Protein AF-A0A924YKH8-F1 (afdb_monomer_lite)

Secondary structure (DSSP, 8-state):
----S-HHHHHHHHHSGGGGS-------SSGGGGS--HHHHHHHHHHHHHHHHTTPPSEEETT-SSPEEE--S-PPTT-EEEEEEEEEEE--SSSEEEEEEEEEETTTEEEEEEEEEEESSSEEE-

Sequence (126 aa):
MTFRPWHHAVVLAWLLIGLCVGCEPRAGTGHERYVPVPEKARATITVALEMWQRGEPVGEVPGTKPLVVVVDSFRREGQTLEQFEVLGEVPGLTQRTYLVKLTFANPAAEEKVRFAVLGIDPLWVY

Radius of gyration: 23.73 Å; chains: 1; bounding box: 34×45×85 Å

Structure (mmCIF, N/CA/C/O backbone):
data_AF-A0A924YKH8-F1
#
_entry.id   AF-A0A924YKH8-F1
#
loop_
_atom_site.group_PDB
_atom_site.id
_atom_site.type_symbol
_atom_site.label_atom_id
_atom_site.label_alt_id
_atom_site.label_comp_id
_atom_site.label_asym_id
_atom_site.label_entity_id
_atom_site.label_seq_id
_atom_site.pdbx_PDB_ins_code
_atom_site.Cartn_x
_atom_site.Cartn_y
_atom_site.Cartn_z
_atom_site.occupancy
_atom_site.B_iso_or_equiv
_atom_site.auth_seq_id
_atom_site.auth_comp_id
_atom_site.auth_asym_id
_atom_site.auth_atom_id
_atom_site.pdbx_PDB_model_num
ATOM 1 N N . MET A 1 1 ? 14.510 32.249 -66.133 1.00 43.53 1 MET A N 1
ATOM 2 C CA . MET A 1 1 ? 15.303 31.235 -65.404 1.00 43.53 1 MET A CA 1
ATOM 3 C C . MET A 1 1 ? 14.598 30.956 -64.086 1.00 43.53 1 MET A C 1
ATOM 5 O O . MET A 1 1 ? 14.347 31.885 -63.335 1.00 43.53 1 MET A O 1
ATOM 9 N N . THR A 1 2 ? 14.146 29.718 -63.904 1.00 48.12 2 THR A N 1
ATOM 10 C CA . THR A 1 2 ? 13.223 29.233 -62.860 1.00 48.12 2 THR A CA 1
ATOM 11 C C . THR A 1 2 ? 13.946 28.429 -61.766 1.00 48.12 2 THR A C 1
ATOM 13 O O . THR A 1 2 ? 15.007 27.884 -62.040 1.00 48.12 2 THR A O 1
ATOM 16 N N . PHE A 1 3 ? 13.273 28.270 -60.609 1.00 46.88 3 PHE A N 1
ATOM 17 C CA . PHE A 1 3 ? 13.529 27.383 -59.442 1.00 46.88 3 PHE A CA 1
ATOM 18 C C . PHE A 1 3 ? 14.493 27.913 -58.355 1.00 46.88 3 PHE A C 1
ATOM 20 O O . PHE A 1 3 ? 15.687 28.002 -58.586 1.00 46.88 3 PHE A O 1
ATOM 27 N N . ARG A 1 4 ? 14.048 28.444 -57.196 1.00 52.28 4 ARG A N 1
ATOM 28 C CA . ARG A 1 4 ? 13.215 27.955 -56.052 1.00 52.28 4 ARG A CA 1
ATOM 29 C C . ARG A 1 4 ? 14.087 27.352 -54.917 1.00 52.28 4 ARG A C 1
ATOM 31 O O . ARG A 1 4 ? 14.336 26.150 -54.925 1.00 52.28 4 ARG A O 1
ATOM 38 N N . PRO A 1 5 ? 14.526 28.151 -53.916 1.00 48.81 5 PRO A N 1
ATOM 39 C CA . PRO A 1 5 ? 15.431 27.721 -52.839 1.00 48.81 5 PRO A CA 1
ATOM 40 C C . PRO A 1 5 ? 14.673 27.071 -51.660 1.00 48.81 5 PRO A C 1
ATOM 42 O O . PRO A 1 5 ? 14.837 27.462 -50.511 1.00 48.81 5 PRO A O 1
ATOM 45 N N . TRP A 1 6 ? 13.789 26.104 -51.932 1.00 53.41 6 TRP A N 1
ATOM 46 C CA . TRP A 1 6 ? 12.891 25.519 -50.912 1.00 53.41 6 TRP A CA 1
ATOM 47 C C . TRP A 1 6 ? 13.381 24.167 -50.357 1.00 53.41 6 TRP A C 1
ATOM 49 O O . TRP A 1 6 ? 12.854 23.652 -49.377 1.00 53.41 6 TRP A O 1
ATOM 59 N N . HIS A 1 7 ? 14.402 23.559 -50.960 1.00 45.69 7 HIS A N 1
ATOM 60 C CA . HIS A 1 7 ? 14.750 22.162 -50.673 1.00 45.69 7 HIS A CA 1
ATOM 61 C C . HIS A 1 7 ? 15.683 21.993 -49.463 1.00 45.69 7 HIS A C 1
ATOM 63 O O . HIS A 1 7 ? 15.611 20.982 -48.772 1.00 45.69 7 HIS A O 1
ATOM 69 N N . HIS A 1 8 ? 16.514 22.991 -49.148 1.00 45.69 8 HIS A N 1
ATOM 70 C CA . HIS A 1 8 ? 17.523 22.863 -48.088 1.00 45.69 8 HIS A CA 1
ATOM 71 C C . HIS A 1 8 ? 16.964 23.066 -46.672 1.00 45.69 8 HIS A C 1
ATOM 73 O O . HIS A 1 8 ? 17.472 22.469 -45.728 1.00 45.69 8 HIS A O 1
ATOM 79 N N . ALA A 1 9 ? 15.891 23.850 -46.520 1.00 47.66 9 ALA A N 1
ATOM 80 C CA . ALA A 1 9 ? 15.262 24.083 -45.218 1.00 47.66 9 ALA A CA 1
ATOM 81 C C . ALA A 1 9 ? 14.496 22.849 -44.702 1.00 47.66 9 ALA A C 1
ATOM 83 O O . ALA A 1 9 ? 14.432 22.613 -43.500 1.00 47.66 9 ALA A O 1
ATOM 84 N N . VAL A 1 10 ? 13.950 22.029 -45.608 1.00 51.25 10 VAL A N 1
ATOM 85 C CA . VAL A 1 10 ? 13.144 20.851 -45.243 1.00 51.25 10 VAL A CA 1
ATOM 86 C C . VAL A 1 10 ? 14.022 19.674 -44.802 1.00 51.25 10 VAL A C 1
ATOM 88 O O . VAL A 1 10 ? 13.648 18.942 -43.891 1.00 51.25 10 VAL A O 1
ATOM 91 N N . VAL A 1 11 ? 15.214 19.510 -45.388 1.00 51.62 11 VAL A N 1
ATOM 92 C CA . VAL A 1 11 ? 16.117 18.388 -45.065 1.00 51.62 11 VAL A CA 1
ATOM 93 C C . VAL A 1 11 ? 16.758 18.549 -43.680 1.00 51.62 11 VAL A C 1
ATOM 95 O O . VAL A 1 11 ? 16.902 17.571 -42.951 1.00 51.62 11 VAL A O 1
ATOM 98 N N . LEU A 1 12 ? 17.074 19.780 -43.269 1.00 47.19 12 LEU A N 1
ATOM 99 C CA . LEU A 1 12 ? 17.646 20.063 -41.945 1.00 47.19 12 LEU A CA 1
ATOM 100 C C . LEU A 1 12 ? 16.640 19.881 -40.797 1.00 47.19 12 LEU A C 1
ATOM 102 O O . LEU A 1 12 ? 17.034 19.492 -39.700 1.00 47.19 12 LEU A O 1
ATOM 106 N N . ALA A 1 13 ? 15.345 20.091 -41.049 1.00 49.06 13 ALA A N 1
ATOM 107 C CA . ALA A 1 13 ? 14.297 19.888 -40.049 1.00 49.06 13 ALA A CA 1
ATOM 108 C C . ALA A 1 13 ? 14.035 18.400 -39.739 1.00 49.06 13 ALA A C 1
ATOM 110 O O . ALA A 1 13 ? 13.642 18.064 -38.625 1.00 49.06 13 ALA A O 1
ATOM 111 N N . TRP A 1 14 ? 14.297 17.496 -40.689 1.00 49.94 14 TRP A N 1
ATOM 112 C CA . TRP A 1 14 ? 14.107 16.053 -40.495 1.00 49.94 14 TRP A CA 1
ATOM 113 C C . TRP A 1 14 ? 15.241 15.377 -39.713 1.00 49.94 14 TRP A C 1
ATOM 115 O O . TRP A 1 14 ? 15.009 14.342 -39.093 1.00 49.94 14 TRP A O 1
ATOM 125 N N . LEU A 1 15 ? 16.443 15.963 -39.672 1.00 50.09 15 LEU A N 1
ATOM 126 C CA . LEU A 1 15 ? 17.569 15.379 -38.930 1.00 50.09 15 LEU A CA 1
ATOM 127 C C . LEU A 1 15 ? 17.509 15.624 -37.410 1.00 50.09 15 LEU A C 1
ATOM 129 O O . LEU A 1 15 ? 18.164 14.915 -36.652 1.00 50.09 15 LEU A O 1
ATOM 133 N N . LEU A 1 16 ? 16.722 16.602 -36.951 1.00 51.12 16 LEU A N 1
ATOM 134 C CA . LEU A 1 16 ? 16.653 16.999 -35.536 1.00 51.12 16 LEU A CA 1
ATOM 135 C C . LEU A 1 16 ? 15.575 16.259 -34.723 1.00 51.12 16 LEU A C 1
ATOM 137 O O . LEU A 1 16 ? 15.576 16.343 -33.499 1.00 51.12 16 LEU A O 1
ATOM 141 N N . ILE A 1 17 ? 14.689 15.495 -35.369 1.00 55.66 17 ILE A N 1
ATOM 142 C CA . ILE A 1 17 ? 13.593 14.769 -34.694 1.00 55.66 17 ILE A CA 1
ATOM 143 C C . ILE A 1 17 ? 14.043 13.381 -34.179 1.00 55.66 17 ILE A C 1
ATOM 145 O O . ILE A 1 17 ? 13.355 12.759 -33.373 1.00 55.66 17 ILE A O 1
ATOM 149 N N . GLY A 1 18 ? 15.232 12.904 -34.564 1.00 53.62 18 GLY A N 1
ATOM 150 C CA . GLY A 1 18 ? 15.725 11.567 -34.205 1.00 53.62 18 GLY A CA 1
ATOM 151 C C . GLY A 1 18 ? 16.341 11.404 -32.808 1.00 53.62 18 GLY A C 1
ATOM 152 O O . GLY A 1 18 ? 16.615 10.274 -32.419 1.00 53.62 18 GLY A O 1
ATOM 153 N N . LEU A 1 19 ? 16.577 12.481 -32.043 1.00 55.44 19 LEU A N 1
ATOM 154 C CA . LEU A 1 19 ? 17.324 12.405 -30.771 1.00 55.44 19 LEU A CA 1
ATOM 155 C C . LEU A 1 19 ? 16.471 12.228 -29.501 1.00 55.44 19 LEU A C 1
ATOM 157 O O . LEU A 1 19 ? 17.032 12.122 -28.414 1.00 55.44 19 LEU A O 1
ATOM 161 N N . CYS A 1 20 ? 15.142 12.159 -29.605 1.00 55.84 20 CYS A N 1
ATOM 162 C CA . CYS A 1 20 ? 14.268 12.021 -28.429 1.00 55.84 20 CYS A CA 1
ATOM 163 C C . CYS A 1 20 ? 13.779 10.587 -28.165 1.00 55.84 20 CYS A C 1
ATOM 165 O O . CYS A 1 20 ? 12.987 10.375 -27.247 1.00 55.84 20 CYS A O 1
ATOM 167 N N . VAL A 1 21 ? 14.224 9.594 -28.940 1.00 59.88 21 VAL A N 1
ATOM 168 C CA . VAL A 1 21 ? 13.834 8.194 -28.730 1.00 59.88 21 VAL A CA 1
ATOM 169 C C . VAL A 1 21 ? 14.955 7.478 -27.989 1.00 59.88 21 VAL A C 1
ATOM 171 O O . VAL A 1 21 ? 15.980 7.155 -28.581 1.00 59.88 21 VAL A O 1
ATOM 174 N N . GLY A 1 22 ? 14.756 7.232 -26.694 1.00 51.03 22 GLY A N 1
ATOM 175 C CA . GLY A 1 22 ? 15.572 6.255 -25.972 1.00 51.03 22 GLY A CA 1
ATOM 176 C C . GLY A 1 22 ? 16.030 6.631 -24.567 1.00 51.03 22 GLY A C 1
ATOM 177 O O . GLY A 1 22 ? 17.121 6.233 -24.179 1.00 51.03 22 GLY A O 1
ATOM 178 N N . CYS A 1 23 ? 15.211 7.307 -23.755 1.00 56.59 23 CYS A N 1
ATOM 179 C CA . CYS A 1 23 ? 15.282 7.082 -22.304 1.00 56.59 23 CYS A CA 1
ATOM 180 C C . CYS A 1 23 ? 14.616 5.733 -21.988 1.00 56.59 23 CYS A C 1
ATOM 182 O O . CYS A 1 23 ? 13.591 5.682 -21.315 1.00 56.59 23 CYS A O 1
ATOM 184 N N . GLU A 1 24 ? 15.151 4.636 -22.527 1.00 58.97 24 GLU A N 1
ATOM 185 C CA . GLU A 1 24 ? 14.819 3.311 -22.014 1.00 58.97 24 GLU A CA 1
ATOM 186 C C . GLU A 1 24 ? 15.556 3.157 -20.679 1.00 58.97 24 GLU A C 1
ATOM 188 O O . GLU A 1 24 ? 16.787 3.277 -20.644 1.00 58.97 24 GLU A O 1
ATOM 193 N N . PRO A 1 25 ? 14.850 2.923 -19.558 1.00 58.66 25 PRO A N 1
ATOM 194 C CA . PRO A 1 25 ? 15.505 2.561 -18.317 1.00 58.66 25 PRO A CA 1
ATOM 195 C C . PRO A 1 25 ? 16.240 1.251 -18.579 1.00 58.66 25 PRO A C 1
ATOM 197 O O . PRO A 1 25 ? 15.622 0.213 -18.813 1.00 58.66 25 PRO A O 1
ATOM 200 N N . ARG A 1 26 ? 17.572 1.317 -18.602 1.00 58.06 26 ARG A N 1
ATOM 201 C CA . ARG A 1 26 ? 18.451 0.156 -18.723 1.00 58.06 26 ARG A CA 1
ATOM 202 C C . ARG A 1 26 ? 17.979 -0.875 -17.698 1.00 58.06 26 ARG A C 1
ATOM 204 O O . ARG A 1 26 ? 18.045 -0.602 -16.504 1.00 58.06 26 ARG A O 1
ATOM 211 N N . ALA A 1 27 ? 17.452 -2.012 -18.156 1.00 58.56 27 ALA A N 1
ATOM 212 C CA . ALA A 1 27 ? 17.006 -3.076 -17.265 1.00 58.56 27 ALA A CA 1
ATOM 213 C C . ALA A 1 27 ? 18.177 -3.443 -16.338 1.00 58.56 27 ALA A C 1
ATOM 215 O O . ALA A 1 27 ? 19.226 -3.891 -16.808 1.00 58.56 27 ALA A O 1
ATOM 216 N N . GLY A 1 28 ? 18.032 -3.153 -15.043 1.00 58.44 28 GLY A N 1
ATOM 217 C CA . GLY A 1 28 ? 19.111 -3.288 -14.071 1.00 58.44 28 GLY A CA 1
ATOM 218 C C . GLY A 1 28 ? 19.639 -4.721 -14.035 1.00 58.44 28 GLY A C 1
ATOM 219 O O . GLY A 1 28 ? 18.873 -5.681 -13.981 1.00 58.44 28 GLY A O 1
ATOM 220 N N . THR A 1 29 ? 20.960 -4.884 -14.049 1.00 64.38 29 THR A N 1
ATOM 221 C CA . THR A 1 29 ? 21.638 -6.194 -14.050 1.00 64.38 29 THR A CA 1
ATOM 222 C C . THR A 1 29 ? 21.694 -6.850 -12.661 1.00 64.38 29 THR A C 1
ATOM 224 O O . THR A 1 29 ? 22.375 -7.857 -12.477 1.00 64.38 29 THR A O 1
ATOM 227 N N . GLY A 1 30 ? 20.970 -6.302 -11.678 1.00 76.50 30 GLY A N 1
ATOM 228 C CA . GLY A 1 30 ? 20.963 -6.732 -10.278 1.00 76.50 30 GLY A CA 1
ATOM 229 C C . GLY A 1 30 ? 19.576 -6.642 -9.637 1.00 76.50 30 GLY A C 1
ATOM 230 O O . GLY A 1 30 ? 18.563 -6.772 -10.316 1.00 76.50 30 GLY A O 1
ATOM 231 N N . HIS A 1 31 ? 19.524 -6.413 -8.322 1.00 81.25 31 HIS A N 1
ATOM 232 C CA . HIS A 1 31 ? 18.289 -6.397 -7.520 1.00 81.25 31 HIS A CA 1
ATOM 233 C C . HIS A 1 31 ? 17.240 -5.381 -8.007 1.00 81.25 31 HIS A C 1
ATOM 235 O O . HIS A 1 31 ? 16.046 -5.594 -7.822 1.00 81.25 31 HIS A O 1
ATOM 241 N N . GLU A 1 32 ? 17.674 -4.326 -8.699 1.00 85.88 32 GLU A N 1
ATOM 242 C CA . GLU A 1 32 ? 16.820 -3.283 -9.280 1.00 85.88 32 GLU A CA 1
ATOM 243 C C . GLU A 1 32 ? 15.745 -3.825 -10.230 1.00 85.88 32 GLU A C 1
ATOM 245 O O . GLU A 1 32 ? 14.662 -3.253 -10.315 1.00 85.88 32 GLU A O 1
ATOM 250 N N . ARG A 1 33 ? 15.983 -4.969 -10.892 1.00 89.56 33 ARG A N 1
ATOM 251 C CA . ARG A 1 33 ? 14.977 -5.616 -11.756 1.00 89.56 33 ARG A CA 1
ATOM 252 C C . ARG A 1 33 ? 13.720 -6.059 -11.002 1.00 89.56 33 ARG A C 1
ATOM 254 O O . ARG A 1 33 ? 12.687 -6.280 -11.625 1.00 89.56 33 ARG A O 1
ATOM 261 N N . TYR A 1 34 ? 13.834 -6.256 -9.688 1.00 92.69 34 TYR A N 1
ATOM 262 C CA . TYR A 1 34 ? 12.728 -6.633 -8.812 1.00 92.69 34 TYR A CA 1
ATOM 263 C C . TYR A 1 34 ? 12.068 -5.411 -8.177 1.00 92.69 34 TYR A C 1
ATOM 265 O O . TYR A 1 34 ? 11.109 -5.567 -7.432 1.00 92.69 34 TYR A O 1
ATOM 273 N N . VAL A 1 35 ? 12.556 -4.197 -8.436 1.00 95.06 35 VAL A N 1
ATOM 274 C CA . VAL A 1 35 ? 11.894 -2.983 -7.970 1.00 95.06 35 VAL A CA 1
ATOM 275 C C . VAL A 1 35 ? 10.789 -2.646 -8.971 1.00 95.06 35 VAL A C 1
ATOM 277 O O . VAL A 1 35 ? 11.091 -2.317 -10.121 1.00 95.06 35 VAL A O 1
ATOM 280 N N . PRO A 1 36 ? 9.503 -2.720 -8.584 1.00 95.62 36 PRO A N 1
ATOM 281 C CA . PRO A 1 36 ? 8.416 -2.404 -9.501 1.00 95.62 36 PRO A CA 1
ATOM 282 C C . PRO A 1 36 ? 8.488 -0.943 -9.958 1.00 95.62 36 PRO A C 1
ATOM 284 O O . PRO A 1 36 ? 9.020 -0.075 -9.262 1.00 95.62 36 PRO A O 1
ATOM 287 N N . VAL A 1 37 ? 7.913 -0.652 -11.124 1.00 95.12 37 VAL A N 1
ATOM 288 C CA . VAL A 1 37 ? 7.683 0.729 -11.580 1.00 95.12 37 VAL A CA 1
ATOM 289 C C . VAL A 1 37 ? 6.702 1.454 -10.638 1.00 95.12 37 VAL A C 1
ATOM 291 O O . VAL A 1 37 ? 5.867 0.782 -10.021 1.00 95.12 37 VAL A O 1
ATOM 294 N N . PRO A 1 38 ? 6.766 2.797 -10.511 1.00 95.00 38 PRO A N 1
ATOM 295 C CA . PRO A 1 38 ? 6.012 3.530 -9.488 1.00 95.00 38 PRO A CA 1
ATOM 296 C C . PRO A 1 38 ? 4.503 3.268 -9.511 1.00 95.00 38 PRO A C 1
ATOM 298 O O . PRO A 1 38 ? 3.897 3.002 -8.477 1.00 95.00 38 PRO A O 1
ATOM 301 N N . GLU A 1 39 ? 3.897 3.259 -10.696 1.00 95.62 39 GLU A N 1
ATOM 302 C CA . GLU A 1 39 ? 2.458 3.023 -10.860 1.00 95.62 39 GLU A CA 1
ATOM 303 C C . GLU A 1 39 ? 2.037 1.649 -10.326 1.00 95.62 39 GLU A C 1
ATOM 305 O O . GLU A 1 39 ? 1.070 1.537 -9.571 1.00 95.62 39 GLU A O 1
ATOM 310 N N . LYS A 1 40 ? 2.814 0.607 -10.651 1.00 96.88 40 LYS A N 1
ATOM 311 C CA . LYS A 1 40 ? 2.576 -0.763 -10.183 1.00 96.88 40 LYS A CA 1
ATOM 312 C C . LYS A 1 40 ? 2.740 -0.862 -8.666 1.00 96.88 40 LYS A C 1
ATOM 314 O O . LYS A 1 40 ? 1.909 -1.484 -8.011 1.00 96.88 40 LYS A O 1
ATOM 319 N N . ALA A 1 41 ? 3.769 -0.237 -8.101 1.00 97.06 41 ALA A N 1
ATOM 320 C CA . ALA A 1 41 ? 4.003 -0.249 -6.659 1.00 97.06 41 ALA A CA 1
ATOM 321 C C . ALA A 1 41 ? 2.878 0.455 -5.886 1.00 97.06 41 ALA A C 1
ATOM 323 O O . ALA A 1 41 ? 2.344 -0.100 -4.926 1.00 97.06 41 ALA A O 1
ATOM 324 N N . ARG A 1 42 ? 2.462 1.641 -6.350 1.00 97.75 42 ARG A N 1
ATOM 325 C CA . ARG A 1 42 ? 1.360 2.396 -5.746 1.00 97.75 42 ARG A CA 1
ATOM 326 C C . ARG A 1 42 ? 0.055 1.604 -5.787 1.00 97.75 42 ARG A C 1
ATOM 328 O O . ARG A 1 42 ? -0.593 1.475 -4.755 1.00 97.75 42 ARG A O 1
ATOM 335 N N . ALA A 1 43 ? -0.290 1.031 -6.942 1.00 97.31 43 ALA A N 1
ATOM 336 C CA . ALA A 1 43 ? -1.480 0.193 -7.082 1.00 97.31 43 ALA A CA 1
ATOM 337 C C . ALA A 1 43 ? -1.439 -1.032 -6.151 1.00 97.31 43 ALA A C 1
ATOM 339 O O . ALA A 1 43 ? -2.449 -1.385 -5.552 1.00 97.31 43 ALA A O 1
ATOM 340 N N . THR A 1 44 ? -0.263 -1.639 -5.980 1.00 97.81 44 THR A N 1
ATOM 341 C CA . THR A 1 44 ? -0.070 -2.796 -5.093 1.00 97.81 44 THR A CA 1
ATOM 342 C C . THR A 1 44 ? -0.341 -2.444 -3.630 1.00 97.81 44 THR A C 1
ATOM 344 O O . THR A 1 44 ? -1.058 -3.177 -2.950 1.00 97.81 44 THR A O 1
ATOM 347 N N . ILE A 1 45 ? 0.170 -1.303 -3.151 1.00 97.25 45 ILE A N 1
ATOM 348 C CA . ILE A 1 45 ? -0.122 -0.816 -1.794 1.00 97.25 45 ILE A CA 1
ATOM 349 C C . ILE A 1 45 ? -1.609 -0.516 -1.636 1.00 97.25 45 ILE A C 1
ATOM 351 O O . ILE A 1 45 ? -2.199 -0.915 -0.638 1.00 97.25 45 ILE A O 1
ATOM 355 N N . THR A 1 46 ? -2.232 0.143 -2.615 1.00 97.56 46 THR A N 1
ATOM 356 C CA . THR A 1 46 ? -3.673 0.426 -2.575 1.00 97.56 46 THR A CA 1
ATOM 357 C C . THR A 1 46 ? -4.485 -0.859 -2.422 1.00 97.56 46 THR A C 1
ATOM 359 O O . THR A 1 46 ? -5.295 -0.946 -1.507 1.00 97.56 46 THR A O 1
ATOM 362 N N . VAL A 1 47 ? -4.206 -1.888 -3.226 1.00 97.44 47 VAL A N 1
ATOM 363 C CA . VAL A 1 47 ? -4.888 -3.190 -3.133 1.00 97.44 47 VAL A CA 1
ATOM 364 C C . VAL A 1 47 ? -4.682 -3.848 -1.762 1.00 97.44 47 VAL A C 1
ATOM 366 O O . VAL A 1 47 ? -5.635 -4.360 -1.172 1.00 97.44 47 VAL A O 1
ATOM 369 N N . ALA A 1 48 ? -3.459 -3.811 -1.225 1.00 96.06 48 ALA A N 1
ATOM 370 C CA . ALA A 1 48 ? -3.153 -4.360 0.097 1.00 96.06 48 ALA A CA 1
ATOM 371 C C . ALA A 1 48 ? -3.884 -3.626 1.239 1.00 96.06 48 ALA A C 1
ATOM 373 O O . ALA A 1 48 ? -4.324 -4.259 2.204 1.00 96.06 48 ALA A O 1
ATOM 374 N N . LEU A 1 49 ? -4.028 -2.301 1.133 1.00 96.12 49 LEU A N 1
ATOM 375 C CA . LEU A 1 49 ? -4.726 -1.470 2.117 1.00 96.12 49 LEU A CA 1
ATOM 376 C C . LEU A 1 49 ? -6.248 -1.598 2.008 1.00 96.12 49 LEU A C 1
ATOM 378 O O . LEU A 1 49 ? -6.920 -1.658 3.032 1.00 96.12 49 LEU A O 1
ATOM 382 N N . GLU A 1 50 ? -6.801 -1.713 0.802 1.00 96.19 50 GLU A N 1
ATOM 383 C CA . GLU A 1 50 ? -8.227 -2.002 0.600 1.00 96.19 50 GLU A CA 1
ATOM 384 C C . GLU A 1 50 ? -8.604 -3.377 1.164 1.00 96.19 50 GLU A C 1
ATOM 386 O O . GLU A 1 50 ? -9.653 -3.530 1.786 1.00 96.19 50 GLU A O 1
ATOM 391 N N . MET A 1 51 ? -7.735 -4.376 0.981 1.00 94.69 51 MET A N 1
ATOM 392 C CA . MET A 1 51 ? -7.876 -5.693 1.606 1.00 94.69 51 MET A CA 1
ATOM 393 C C . MET A 1 51 ? -7.909 -5.577 3.138 1.00 94.69 51 MET A C 1
ATOM 395 O O . MET A 1 51 ? -8.802 -6.135 3.778 1.00 94.69 51 MET A O 1
ATOM 399 N N . TRP A 1 52 ? -7.027 -4.763 3.727 1.00 93.69 52 TRP A N 1
ATOM 400 C CA . TRP A 1 52 ? -7.066 -4.488 5.166 1.00 93.69 52 TRP A CA 1
ATOM 401 C C . TRP A 1 52 ? -8.360 -3.791 5.602 1.00 93.69 52 TRP A C 1
ATOM 403 O O . TRP A 1 52 ? -8.967 -4.211 6.583 1.00 93.69 52 TRP A O 1
ATOM 413 N N . GLN A 1 53 ? -8.828 -2.770 4.877 1.00 94.31 53 GLN A N 1
ATOM 414 C CA . GLN A 1 53 ? -10.091 -2.089 5.201 1.00 94.31 53 GLN A CA 1
ATOM 415 C C . GLN A 1 53 ? -11.288 -3.051 5.224 1.00 94.31 53 GLN A C 1
ATOM 417 O O . GLN A 1 53 ? -12.215 -2.860 6.007 1.00 94.31 53 GLN A O 1
ATOM 422 N N . ARG A 1 54 ? -11.267 -4.110 4.404 1.00 94.06 54 ARG A N 1
ATOM 423 C CA . ARG A 1 54 ? -12.298 -5.164 4.404 1.00 94.06 54 ARG A CA 1
ATOM 424 C C . ARG A 1 54 ? -12.154 -6.180 5.544 1.00 94.06 54 ARG A C 1
ATOM 426 O O . ARG A 1 54 ? -12.984 -7.077 5.654 1.00 94.06 54 ARG A O 1
ATOM 433 N N . GLY A 1 55 ? -11.132 -6.046 6.390 1.00 91.44 55 GLY A N 1
ATOM 434 C CA . GLY A 1 55 ? -10.860 -6.956 7.504 1.00 91.44 55 GLY A CA 1
ATOM 435 C C . GLY A 1 55 ? -10.279 -8.303 7.073 1.00 91.44 55 GLY A C 1
ATOM 436 O O . GLY A 1 55 ? -10.338 -9.265 7.836 1.00 91.44 55 GLY A O 1
ATOM 437 N N . GLU A 1 56 ? -9.741 -8.397 5.856 1.00 92.12 56 GLU A N 1
ATOM 438 C CA . GLU A 1 56 ? -9.119 -9.626 5.367 1.00 92.12 56 GLU A CA 1
ATOM 439 C C . GLU A 1 56 ? -7.741 -9.857 6.029 1.00 92.12 56 GLU A C 1
ATOM 441 O O . GLU A 1 56 ? -7.028 -8.898 6.368 1.00 92.12 56 GLU A O 1
ATOM 446 N N . PRO A 1 57 ? -7.351 -11.128 6.251 1.00 90.19 57 PRO A N 1
ATOM 447 C CA . PRO A 1 57 ? -6.085 -11.467 6.890 1.00 90.19 57 PRO A CA 1
ATOM 448 C C . PRO A 1 57 ? -4.883 -11.152 5.991 1.00 90.19 57 PRO A C 1
ATOM 450 O O . PRO A 1 57 ? -4.993 -11.057 4.772 1.00 90.19 57 PRO A O 1
ATOM 453 N N . VAL A 1 58 ? -3.703 -11.034 6.604 1.00 92.69 58 VAL A N 1
ATOM 454 C CA . VAL A 1 58 ? -2.429 -10.933 5.873 1.00 92.69 58 VAL A CA 1
ATOM 455 C C . VAL A 1 58 ? -2.158 -12.194 5.045 1.00 92.69 58 VAL A C 1
ATOM 457 O O . VAL A 1 58 ? -2.631 -13.280 5.382 1.00 92.69 58 VAL A O 1
ATOM 460 N N . GLY A 1 59 ? -1.362 -12.057 3.985 1.00 94.56 59 GLY A N 1
ATOM 461 C CA . GLY A 1 59 ? -1.037 -13.143 3.062 1.00 94.56 59 GLY A CA 1
ATOM 462 C C . GLY A 1 59 ? -1.328 -12.786 1.609 1.00 94.56 59 GLY A C 1
ATOM 463 O O . GLY A 1 59 ? -1.200 -11.634 1.194 1.00 94.56 59 GLY A O 1
ATOM 464 N N . GLU A 1 60 ? -1.671 -13.798 0.820 1.00 96.69 60 GLU A N 1
ATOM 465 C CA . GLU A 1 60 ? -1.988 -13.647 -0.599 1.00 96.69 60 GLU A CA 1
ATOM 466 C C . GLU A 1 60 ? -3.298 -12.876 -0.798 1.00 96.69 60 GLU A C 1
ATOM 468 O O . GLU A 1 60 ? -4.317 -13.204 -0.193 1.00 96.69 60 GLU A O 1
ATOM 473 N N . VAL A 1 61 ? -3.289 -11.879 -1.685 1.00 95.06 61 VAL A N 1
ATOM 474 C CA . VAL A 1 61 ? -4.500 -11.158 -2.087 1.00 95.06 61 VAL A CA 1
ATOM 475 C C . VAL A 1 61 ? -5.104 -11.856 -3.311 1.00 95.06 61 VAL A C 1
ATOM 477 O O . VAL A 1 61 ? -4.539 -11.766 -4.412 1.00 95.06 61 VAL A O 1
ATOM 480 N N . PRO A 1 62 ? -6.244 -12.555 -3.163 1.00 91.31 62 PRO A N 1
ATOM 481 C CA . PRO A 1 62 ? -6.816 -13.353 -4.239 1.00 91.31 62 PRO A CA 1
ATOM 482 C C . PRO A 1 62 ? -7.265 -12.480 -5.416 1.00 91.31 62 PRO A C 1
ATOM 484 O O . PRO A 1 62 ? -7.693 -11.340 -5.256 1.00 91.31 62 PRO A O 1
ATOM 487 N N . GLY A 1 63 ? -7.180 -13.028 -6.630 1.00 92.25 63 GLY A N 1
ATOM 488 C CA . GLY A 1 63 ? -7.642 -12.349 -7.848 1.00 92.25 63 GLY A CA 1
ATOM 489 C C . GLY A 1 63 ? -6.695 -11.276 -8.398 1.00 92.25 63 GLY A C 1
ATOM 490 O O . GLY A 1 63 ? -7.017 -10.648 -9.406 1.00 92.25 63 GLY A O 1
ATOM 491 N N . THR A 1 64 ? -5.520 -11.089 -7.794 1.00 94.62 64 THR A N 1
ATOM 492 C CA . THR A 1 64 ? -4.485 -10.177 -8.297 1.00 94.62 64 THR A CA 1
ATOM 493 C C . THR A 1 64 ? -3.594 -10.849 -9.347 1.00 94.62 64 THR A C 1
ATOM 495 O O . THR A 1 64 ? -3.332 -12.052 -9.295 1.00 94.62 64 THR A O 1
ATOM 498 N N . LYS A 1 65 ? -3.151 -10.078 -10.348 1.00 94.06 65 LYS 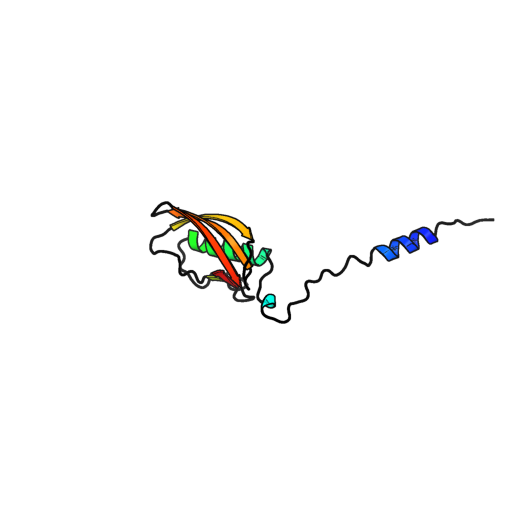A N 1
ATOM 499 C CA . LYS A 1 65 ? -2.128 -10.477 -11.330 1.00 94.06 65 LYS A CA 1
ATOM 500 C C . LYS A 1 65 ? -1.212 -9.280 -11.610 1.00 94.06 65 LYS A C 1
ATOM 502 O O . LYS A 1 65 ? -1.695 -8.300 -12.180 1.00 94.06 65 LYS A O 1
ATOM 507 N N . PRO A 1 66 ? 0.089 -9.325 -11.267 1.00 95.06 66 PRO A N 1
ATOM 508 C CA . PRO A 1 66 ? 0.794 -10.396 -10.543 1.00 95.06 66 PRO A CA 1
ATOM 509 C C . PRO A 1 66 ? 0.217 -10.638 -9.141 1.00 95.06 66 PRO A C 1
ATOM 511 O O . PRO A 1 66 ? -0.517 -9.789 -8.630 1.00 95.06 66 PRO A O 1
ATOM 514 N N . LEU A 1 67 ? 0.540 -11.786 -8.544 1.00 97.38 67 LEU A N 1
ATOM 515 C CA . LEU A 1 67 ? 0.086 -12.130 -7.199 1.00 97.38 67 LEU A CA 1
ATOM 516 C C . LEU A 1 67 ? 0.617 -11.098 -6.197 1.00 97.38 67 LEU A C 1
ATOM 518 O O . LEU A 1 67 ? 1.818 -10.843 -6.152 1.00 97.38 67 LEU A O 1
ATOM 522 N N . VAL A 1 68 ? -0.259 -10.506 -5.391 1.00 98.00 68 VAL A N 1
ATOM 523 C CA . VAL A 1 68 ? 0.134 -9.609 -4.296 1.00 98.00 68 VAL A CA 1
ATOM 524 C C . VAL A 1 68 ? 0.186 -10.401 -2.998 1.00 98.00 68 VAL A C 1
ATOM 526 O O . VAL A 1 68 ? -0.770 -11.095 -2.662 1.00 98.00 68 VAL A O 1
ATOM 529 N N . VAL A 1 69 ? 1.288 -10.284 -2.261 1.00 97.75 69 VAL A N 1
ATOM 530 C CA . VAL A 1 69 ? 1.478 -10.928 -0.958 1.00 97.75 69 VAL A CA 1
ATOM 531 C C . VAL A 1 69 ? 1.779 -9.866 0.087 1.00 97.75 69 VAL A C 1
ATOM 5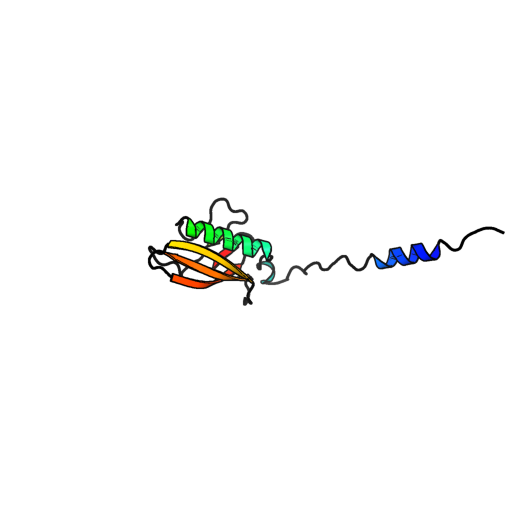33 O O . VAL A 1 69 ? 2.779 -9.153 -0.000 1.00 97.75 69 VAL A O 1
ATOM 536 N N . VAL A 1 70 ? 0.908 -9.758 1.082 1.00 96.69 70 VAL A N 1
ATOM 537 C CA . VAL A 1 70 ? 1.051 -8.822 2.195 1.00 96.69 70 VAL A CA 1
ATOM 538 C C . VAL A 1 70 ? 1.774 -9.507 3.344 1.00 96.69 70 VAL A C 1
ATOM 540 O O . VAL A 1 70 ? 1.281 -10.483 3.910 1.00 96.69 70 VAL A O 1
ATOM 543 N N . VAL A 1 71 ? 2.930 -8.962 3.702 1.00 94.25 71 VAL A N 1
ATOM 544 C CA . VAL A 1 71 ? 3.763 -9.368 4.831 1.00 94.25 71 VAL A CA 1
ATOM 545 C C . VAL A 1 71 ? 3.727 -8.236 5.847 1.00 94.25 71 VAL A C 1
ATOM 547 O O . VAL A 1 71 ? 4.626 -7.411 5.915 1.00 94.25 71 VAL A O 1
ATOM 550 N N . ASP A 1 72 ? 2.652 -8.181 6.624 1.00 82.56 72 ASP A N 1
ATOM 551 C CA . ASP A 1 72 ? 2.435 -7.118 7.601 1.00 82.56 72 ASP A CA 1
ATOM 552 C C . ASP A 1 72 ? 2.500 -7.701 9.016 1.00 82.56 72 ASP A C 1
ATOM 554 O O . ASP A 1 72 ? 1.646 -8.489 9.424 1.00 82.56 72 ASP A O 1
ATOM 558 N N . SER A 1 73 ? 3.548 -7.336 9.753 1.00 75.44 73 SER A N 1
ATOM 559 C CA . SER A 1 73 ? 3.738 -7.729 11.154 1.00 75.44 73 SER A CA 1
ATOM 560 C C . SER A 1 73 ? 3.206 -6.697 12.152 1.00 75.44 73 SER A C 1
ATOM 562 O O . SER A 1 73 ? 3.333 -6.904 13.359 1.00 75.44 73 SER A O 1
ATOM 564 N N . PHE A 1 74 ? 2.680 -5.566 11.679 1.00 80.12 74 PHE A N 1
ATOM 565 C CA . PHE A 1 74 ? 2.298 -4.434 12.523 1.00 80.12 74 PHE A CA 1
ATOM 566 C C . PHE A 1 74 ? 0.794 -4.349 12.781 1.00 80.12 74 PHE A C 1
ATOM 568 O O . PHE A 1 74 ? 0.401 -3.681 13.743 1.00 80.12 74 PHE A O 1
ATOM 575 N N . ARG A 1 75 ? -0.045 -5.040 11.992 1.00 87.06 75 ARG A N 1
ATOM 576 C CA . ARG A 1 75 ? -1.487 -5.136 12.281 1.00 87.06 75 ARG A CA 1
ATOM 577 C C . ARG A 1 75 ? -1.707 -5.727 13.665 1.00 87.06 75 ARG A C 1
ATOM 579 O O . ARG A 1 75 ? -1.239 -6.825 13.969 1.00 87.06 75 ARG A O 1
ATOM 586 N N . ARG A 1 76 ? -2.458 -5.012 14.497 1.00 85.62 76 ARG A N 1
ATOM 587 C CA . ARG A 1 76 ? -2.883 -5.517 15.804 1.00 85.62 76 ARG A CA 1
ATOM 588 C C . ARG A 1 76 ? -4.210 -6.248 15.668 1.00 85.62 76 ARG A C 1
ATOM 590 O O . ARG A 1 76 ? -5.065 -5.868 14.871 1.00 85.62 76 ARG A O 1
ATOM 597 N N . GLU A 1 77 ? -4.397 -7.281 16.479 1.00 83.12 77 GLU A N 1
ATOM 598 C CA . GLU A 1 77 ? -5.679 -7.975 16.565 1.00 83.12 77 GLU A CA 1
ATOM 599 C C . GLU A 1 77 ? -6.792 -6.990 16.966 1.00 83.12 77 GLU A C 1
ATOM 601 O O . GLU A 1 77 ? -6.612 -6.165 17.863 1.00 83.12 77 GLU A O 1
ATOM 606 N N . GLY A 1 78 ? -7.926 -7.039 16.264 1.00 83.81 78 GLY A N 1
ATOM 607 C CA . GLY A 1 78 ? -9.072 -6.150 16.493 1.00 83.81 78 GLY A CA 1
ATOM 608 C C . GLY A 1 78 ? -8.927 -4.720 15.952 1.00 83.81 78 GLY A C 1
ATOM 609 O O . GLY A 1 78 ? -9.913 -3.982 15.941 1.00 83.81 78 GLY A O 1
ATOM 610 N N . GLN A 1 79 ? -7.749 -4.325 15.456 1.00 88.69 79 GLN A N 1
ATOM 611 C CA . GLN A 1 79 ? -7.534 -3.009 14.855 1.00 88.69 79 GLN A CA 1
ATOM 612 C C . GLN A 1 79 ? -8.171 -2.941 13.465 1.00 88.69 79 GLN A C 1
ATOM 614 O O . GLN A 1 79 ? -7.846 -3.728 12.573 1.00 88.69 79 GLN A O 1
ATOM 619 N N . THR A 1 80 ? -9.056 -1.967 13.267 1.00 92.06 80 THR A N 1
ATOM 620 C CA . THR A 1 80 ? -9.758 -1.777 11.993 1.00 92.06 80 THR A CA 1
ATOM 621 C C . THR A 1 80 ? -9.198 -0.558 11.275 1.00 92.06 80 THR A C 1
ATOM 623 O O . THR A 1 80 ? -9.139 0.525 11.855 1.00 92.06 80 THR A O 1
ATOM 626 N N . LEU A 1 81 ? -8.784 -0.717 10.018 1.00 95.75 81 LEU A N 1
ATOM 627 C CA . LEU A 1 81 ? -8.388 0.407 9.172 1.00 95.75 81 LEU A CA 1
ATOM 628 C C . LEU A 1 81 ? -9.650 1.069 8.605 1.00 95.75 81 LEU A C 1
ATOM 630 O O . LEU A 1 81 ? -10.346 0.461 7.797 1.00 95.75 81 LEU A O 1
ATOM 634 N N . GLU A 1 82 ? -9.943 2.304 9.007 1.00 96.56 82 GLU A N 1
ATOM 635 C CA . GLU A 1 82 ? -11.090 3.058 8.482 1.00 96.56 82 GLU A CA 1
ATOM 636 C C . GLU A 1 82 ? -10.732 3.788 7.191 1.00 96.56 82 GLU A C 1
ATOM 638 O O . GLU A 1 82 ? -11.454 3.707 6.199 1.00 96.56 82 GLU A O 1
ATOM 643 N N . GLN A 1 83 ? -9.591 4.477 7.171 1.00 97.38 83 GLN A N 1
ATOM 644 C CA . GLN A 1 83 ? -9.166 5.280 6.030 1.00 97.38 83 GLN A CA 1
ATOM 645 C C . GLN A 1 83 ? -7.661 5.171 5.820 1.00 97.38 83 GLN A C 1
ATOM 647 O O . GLN A 1 83 ? -6.891 5.028 6.768 1.00 97.38 83 GLN A O 1
ATOM 652 N N . PHE A 1 84 ? -7.232 5.288 4.567 1.00 97.88 84 PHE A N 1
ATOM 653 C CA . PHE A 1 84 ? -5.832 5.487 4.236 1.00 97.88 84 PHE A CA 1
ATOM 654 C C . PHE A 1 84 ? -5.659 6.565 3.167 1.00 97.88 84 PHE A C 1
ATOM 656 O O . PHE A 1 84 ? -6.544 6.808 2.345 1.00 97.88 84 PHE A O 1
ATOM 663 N N . GLU A 1 85 ? -4.485 7.184 3.159 1.00 98.31 85 GLU A N 1
ATOM 664 C CA . GLU A 1 85 ? -4.063 8.142 2.144 1.00 98.31 85 GLU A CA 1
ATOM 665 C C . GLU A 1 85 ? -2.595 7.894 1.786 1.00 98.31 85 GLU A C 1
ATOM 667 O O . GLU A 1 85 ? -1.704 7.977 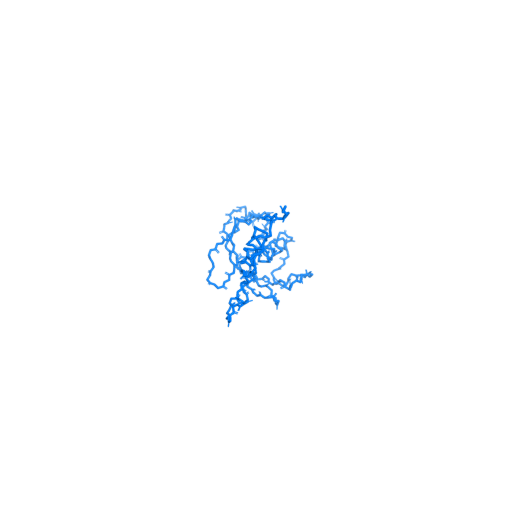2.634 1.00 98.31 85 GLU A O 1
ATOM 672 N N . VAL A 1 86 ? -2.321 7.599 0.513 1.00 97.81 86 VAL A N 1
ATOM 673 C CA . VAL A 1 86 ? -0.946 7.469 0.014 1.00 97.81 86 VAL A CA 1
ATOM 674 C C . VAL A 1 86 ? -0.380 8.868 -0.226 1.00 97.81 86 VAL A C 1
ATOM 676 O O . VAL A 1 86 ? -0.698 9.494 -1.237 1.00 97.81 86 VAL A O 1
ATOM 679 N N . LEU A 1 87 ? 0.472 9.337 0.689 1.00 98.19 87 LEU A N 1
ATOM 680 C CA . LEU A 1 87 ? 1.014 10.700 0.684 1.00 98.19 87 LEU A CA 1
ATOM 681 C C . LEU A 1 87 ? 2.074 10.910 -0.402 1.00 98.19 87 LEU A C 1
ATOM 683 O O . LEU A 1 87 ? 2.223 12.016 -0.915 1.00 98.19 87 LEU A O 1
ATOM 687 N N . GLY A 1 88 ? 2.823 9.863 -0.749 1.00 96.25 88 GLY A N 1
ATOM 688 C CA . GLY A 1 88 ? 3.828 9.932 -1.806 1.00 96.25 88 GLY A CA 1
ATOM 689 C C . GLY A 1 88 ? 4.937 8.900 -1.665 1.00 96.25 88 GLY A C 1
ATOM 690 O O . GLY A 1 88 ? 5.034 8.191 -0.662 1.00 96.25 88 GLY A O 1
ATOM 691 N N . GLU A 1 89 ? 5.766 8.819 -2.702 1.00 97.81 89 GLU A N 1
ATOM 692 C CA . GLU A 1 89 ? 6.978 8.001 -2.705 1.00 97.81 89 GLU A CA 1
ATOM 693 C C . GLU A 1 89 ? 8.040 8.642 -1.802 1.00 97.81 89 GLU A C 1
ATOM 695 O O . GLU A 1 89 ? 8.223 9.862 -1.801 1.00 97.81 89 GLU A O 1
ATOM 700 N N . VAL A 1 90 ? 8.732 7.821 -1.018 1.00 97.62 90 VAL A N 1
ATOM 701 C CA . VAL A 1 90 ? 9.834 8.238 -0.143 1.00 97.62 90 VAL A CA 1
ATOM 702 C C . VAL A 1 90 ? 11.056 7.357 -0.398 1.00 97.62 90 VAL A C 1
ATOM 704 O O . VAL A 1 90 ? 10.897 6.228 -0.863 1.00 97.62 90 VAL A O 1
ATOM 707 N N . PRO A 1 91 ? 12.279 7.823 -0.083 1.00 94.94 91 PRO A N 1
ATOM 708 C CA . PRO A 1 91 ? 13.475 7.013 -0.277 1.00 94.94 91 PRO A CA 1
ATOM 709 C C . PRO A 1 91 ? 13.379 5.655 0.436 1.00 94.94 91 PRO A C 1
ATOM 711 O O . PRO A 1 91 ? 13.149 5.592 1.647 1.00 94.94 91 PRO A O 1
ATOM 714 N N . GLY A 1 92 ? 13.556 4.580 -0.332 1.00 90.06 92 GLY A N 1
ATOM 715 C CA . GLY A 1 92 ? 13.765 3.212 0.142 1.00 90.06 92 GLY A CA 1
ATOM 716 C C . GLY A 1 92 ? 15.220 2.784 -0.065 1.00 90.06 92 GLY A C 1
ATOM 717 O O . GLY A 1 92 ? 15.960 3.439 -0.795 1.00 90.06 92 GLY A O 1
ATOM 718 N N . LEU A 1 93 ? 15.646 1.697 0.586 1.00 87.81 93 LEU A N 1
ATOM 719 C CA . LEU A 1 93 ? 17.008 1.172 0.416 1.00 87.81 93 LEU A CA 1
ATOM 720 C C . LEU A 1 93 ? 17.135 0.380 -0.887 1.00 87.81 93 LEU A C 1
ATOM 722 O O . LEU A 1 93 ? 17.961 0.697 -1.736 1.00 87.81 93 LEU A O 1
ATOM 726 N N . THR A 1 94 ? 16.314 -0.659 -1.031 1.00 89.69 94 THR A N 1
ATOM 727 C CA . THR A 1 94 ? 16.331 -1.566 -2.190 1.00 89.69 94 THR A CA 1
ATOM 728 C C . THR A 1 94 ? 14.935 -1.848 -2.738 1.00 89.69 94 THR A C 1
ATOM 730 O O . THR A 1 94 ? 14.796 -2.574 -3.716 1.00 89.69 94 THR A O 1
ATOM 733 N N . GLN A 1 95 ? 13.903 -1.284 -2.113 1.00 94.62 95 GLN A N 1
ATOM 734 C CA . GLN A 1 95 ? 12.496 -1.430 -2.463 1.00 94.62 95 GLN A CA 1
ATOM 735 C C . GLN A 1 95 ? 11.915 -0.080 -2.866 1.00 94.62 95 GLN A C 1
ATOM 737 O O . GLN A 1 95 ? 12.466 0.974 -2.531 1.00 94.62 95 GLN A O 1
ATOM 742 N N . ARG A 1 96 ? 10.757 -0.107 -3.530 1.00 96.44 96 ARG A N 1
ATOM 743 C CA . ARG A 1 96 ? 9.988 1.118 -3.729 1.00 96.44 96 ARG A CA 1
ATOM 744 C C . ARG A 1 96 ? 9.123 1.377 -2.506 1.00 96.44 96 ARG A C 1
ATOM 746 O O . ARG A 1 96 ? 8.305 0.531 -2.159 1.00 96.44 96 ARG A O 1
ATOM 753 N N . THR A 1 97 ? 9.288 2.536 -1.880 1.00 97.75 97 THR A N 1
ATOM 754 C CA . THR A 1 97 ? 8.672 2.829 -0.582 1.00 97.75 97 THR A CA 1
ATOM 755 C C . THR A 1 97 ? 7.726 4.018 -0.674 1.00 97.75 97 THR A C 1
ATOM 757 O O . THR A 1 97 ? 8.049 5.032 -1.287 1.00 97.75 97 THR A O 1
ATOM 760 N N . TYR A 1 98 ? 6.569 3.923 -0.026 1.00 97.94 98 TYR A N 1
ATOM 761 C CA . TYR A 1 98 ? 5.593 5.007 0.061 1.00 97.94 98 TYR A CA 1
ATOM 762 C C . TYR A 1 98 ? 5.293 5.345 1.512 1.00 97.94 98 TYR A C 1
ATOM 764 O O . TYR A 1 98 ? 5.200 4.458 2.359 1.00 97.94 98 TYR A O 1
ATOM 772 N N . LEU A 1 99 ? 5.111 6.633 1.792 1.00 98.06 99 LEU A N 1
ATOM 773 C CA . LEU A 1 99 ? 4.549 7.089 3.055 1.00 98.06 99 LEU A CA 1
ATOM 774 C C . LEU A 1 99 ? 3.027 7.110 2.937 1.00 98.06 99 LEU A C 1
ATOM 776 O O . LEU A 1 99 ? 2.473 7.733 2.028 1.00 98.06 99 LEU A O 1
ATOM 780 N N . VAL A 1 100 ? 2.358 6.453 3.873 1.00 97.94 100 VAL A N 1
ATOM 781 C CA . VAL A 1 100 ? 0.904 6.328 3.908 1.00 97.94 100 VAL A CA 1
ATOM 782 C C . VAL A 1 100 ? 0.409 6.829 5.255 1.00 97.94 100 VAL A C 1
ATOM 784 O O . VAL A 1 100 ? 0.955 6.467 6.298 1.00 97.94 100 VAL A O 1
ATOM 787 N N . LYS A 1 101 ? -0.614 7.679 5.237 1.00 98.25 101 LYS A N 1
ATOM 788 C CA . LYS A 1 101 ? -1.386 8.021 6.429 1.00 98.25 101 LYS A CA 1
ATOM 789 C C . LYS A 1 101 ? -2.475 6.965 6.609 1.00 98.25 101 LYS A C 1
ATOM 791 O O . LYS A 1 101 ? -3.227 6.716 5.673 1.00 98.25 101 LYS A O 1
ATOM 796 N N . LEU A 1 102 ? -2.552 6.369 7.790 1.00 97.19 102 LEU A N 1
ATOM 797 C CA . LEU A 1 102 ? -3.566 5.402 8.191 1.00 97.19 102 LEU A CA 1
ATOM 798 C C . LEU A 1 102 ? -4.420 6.014 9.300 1.00 97.19 102 LEU A C 1
ATOM 800 O O . LEU A 1 102 ? -3.881 6.626 10.224 1.00 97.19 102 LEU A O 1
ATOM 804 N N . THR A 1 103 ? -5.728 5.824 9.211 1.00 97.75 103 THR A N 1
ATOM 805 C CA . THR A 1 103 ? -6.697 6.186 10.245 1.00 97.75 103 THR A CA 1
ATOM 806 C C . THR A 1 103 ? -7.384 4.913 10.704 1.00 97.75 103 THR A C 1
ATOM 808 O O . THR A 1 103 ? -8.000 4.202 9.907 1.00 97.75 103 THR A O 1
ATOM 811 N N . PHE A 1 104 ? -7.249 4.615 11.989 1.00 96.12 104 PHE A N 1
ATOM 812 C CA . PHE A 1 104 ? -7.775 3.411 12.611 1.00 96.12 104 PHE A C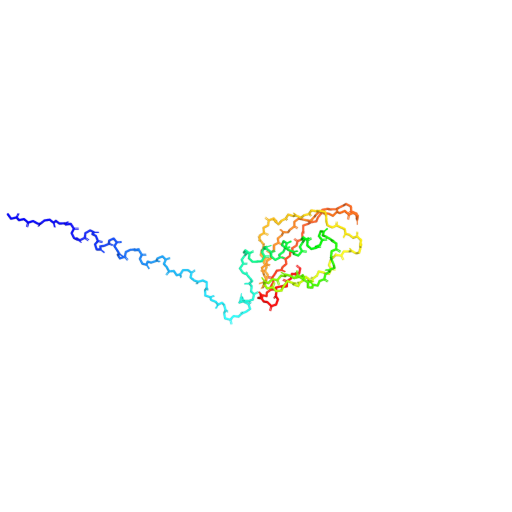A 1
ATOM 813 C C . PHE A 1 104 ? -8.997 3.710 13.465 1.00 96.12 104 PHE A C 1
ATOM 815 O O . PHE A 1 104 ? -9.077 4.767 14.091 1.00 96.12 104 PHE A O 1
ATOM 822 N N . ALA A 1 105 ? -9.866 2.711 13.571 1.00 92.56 105 ALA A N 1
ATOM 823 C CA . ALA A 1 105 ? -10.825 2.567 14.651 1.00 92.56 105 ALA A CA 1
ATOM 824 C C . ALA A 1 105 ? -10.413 1.437 15.595 1.00 92.56 105 ALA A C 1
ATOM 826 O O . ALA A 1 105 ? -9.759 0.468 15.200 1.00 92.56 105 ALA A O 1
ATOM 827 N N . ASN A 1 106 ? -10.878 1.551 16.842 1.00 85.12 106 ASN A N 1
ATOM 828 C CA . ASN A 1 106 ? -10.718 0.552 17.899 1.00 85.12 106 ASN A CA 1
ATOM 829 C C . ASN A 1 106 ? -9.248 0.170 18.184 1.00 85.12 106 ASN A C 1
ATOM 831 O O . ASN A 1 106 ? -8.830 -0.947 17.884 1.00 85.12 106 ASN A O 1
ATOM 835 N N . PRO A 1 107 ? -8.457 1.057 18.822 1.00 88.75 107 PRO A N 1
ATOM 836 C CA . PRO A 1 107 ? -8.776 2.425 19.240 1.00 88.75 107 PRO A CA 1
ATOM 837 C C . PRO A 1 107 ? -8.629 3.439 18.096 1.00 88.75 107 PRO A C 1
ATOM 839 O O . PRO A 1 107 ? -7.909 3.203 17.130 1.00 88.75 107 PRO A O 1
ATOM 842 N N . ALA A 1 108 ? -9.291 4.590 18.233 1.00 93.81 108 ALA A N 1
ATOM 843 C CA . ALA A 1 108 ? -9.133 5.688 17.285 1.00 93.81 108 ALA A CA 1
ATOM 844 C C . ALA A 1 108 ? -7.690 6.215 17.308 1.00 93.81 108 ALA A C 1
ATOM 846 O O . ALA A 1 108 ? -7.205 6.649 18.357 1.00 93.81 108 ALA A O 1
ATOM 847 N N . ALA A 1 109 ? -7.007 6.170 16.166 1.00 95.25 109 ALA A N 1
ATOM 848 C CA . ALA A 1 109 ? -5.627 6.626 16.033 1.00 95.25 109 ALA A CA 1
ATOM 849 C C . ALA A 1 109 ? -5.313 7.029 14.588 1.00 95.25 109 ALA A C 1
ATOM 851 O O . ALA A 1 109 ? -5.901 6.500 13.647 1.00 95.25 109 ALA A O 1
ATOM 852 N N . GLU A 1 110 ? -4.346 7.929 14.417 1.00 96.81 110 GLU A N 1
ATOM 853 C CA . GLU A 1 110 ? -3.753 8.227 13.115 1.00 96.81 110 GLU A CA 1
ATOM 854 C C . GLU A 1 110 ? -2.255 7.942 13.145 1.00 96.81 110 GLU A C 1
ATOM 856 O O . GLU A 1 110 ? -1.544 8.389 14.048 1.00 96.81 110 GLU A O 1
ATOM 861 N N . GLU A 1 111 ? -1.761 7.241 12.129 1.00 95.56 111 GLU A N 1
ATOM 862 C CA . GLU A 1 111 ? -0.349 6.892 12.010 1.00 95.56 111 GLU A CA 1
ATOM 863 C C . GLU A 1 111 ? 0.164 7.188 10.599 1.00 95.56 111 GLU A C 1
ATOM 865 O O . GLU A 1 111 ? -0.558 7.074 9.611 1.00 95.56 111 GLU A O 1
ATOM 870 N N . LYS A 1 112 ? 1.437 7.581 10.489 1.00 96.94 112 LYS A N 1
ATOM 871 C CA . LYS A 1 112 ? 2.134 7.690 9.202 1.00 96.94 112 LYS A CA 1
ATOM 872 C C . LYS A 1 112 ? 3.150 6.564 9.107 1.00 96.94 112 LYS A C 1
ATOM 874 O O . LYS A 1 112 ? 4.162 6.590 9.807 1.00 96.94 112 LYS A O 1
ATOM 879 N N . VAL A 1 113 ? 2.882 5.604 8.234 1.00 95.50 113 VAL A N 1
ATOM 880 C CA . VAL A 1 113 ? 3.653 4.365 8.105 1.00 95.50 113 VAL A CA 1
ATOM 881 C C . VAL A 1 113 ? 4.283 4.297 6.718 1.00 95.50 113 VAL A C 1
ATOM 883 O O . VAL A 1 113 ? 3.738 4.817 5.743 1.00 95.50 113 VAL A O 1
ATOM 886 N N . ARG A 1 114 ? 5.475 3.703 6.632 1.00 96.00 114 ARG A N 1
ATOM 887 C CA . ARG A 1 114 ? 6.141 3.441 5.355 1.00 96.00 114 ARG A CA 1
ATOM 888 C C . ARG A 1 114 ? 5.803 2.029 4.904 1.00 96.00 114 ARG A C 1
ATOM 890 O O . ARG A 1 114 ? 6.105 1.104 5.643 1.00 96.00 114 ARG A O 1
ATOM 897 N N . PHE A 1 115 ? 5.266 1.897 3.699 1.00 96.00 115 PHE A N 1
ATOM 898 C CA . PHE A 1 115 ? 5.078 0.609 3.039 1.00 96.00 115 PHE A CA 1
ATOM 899 C C . PHE A 1 115 ? 6.131 0.419 1.962 1.00 96.00 115 PHE A C 1
ATOM 901 O O . PHE A 1 115 ? 6.388 1.350 1.191 1.00 96.00 115 PHE A O 1
ATOM 908 N N . ALA A 1 116 ? 6.717 -0.770 1.888 1.00 96.25 116 ALA A N 1
ATOM 909 C CA . ALA A 1 116 ? 7.708 -1.115 0.875 1.00 96.25 116 ALA A CA 1
ATOM 910 C C . ALA A 1 116 ? 7.165 -2.183 -0.079 1.00 96.25 116 ALA A C 1
ATOM 912 O O . ALA A 1 116 ? 6.587 -3.174 0.356 1.00 96.25 116 ALA A O 1
ATOM 913 N N . VAL A 1 117 ? 7.393 -1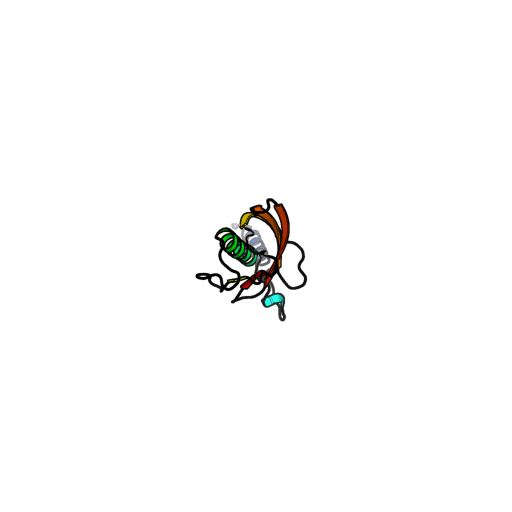.997 -1.382 1.00 97.06 117 VAL A N 1
ATOM 914 C CA . VAL A 1 117 ? 7.009 -2.951 -2.429 1.00 97.06 117 VAL A CA 1
ATOM 915 C C . VAL A 1 117 ? 8.232 -3.471 -3.162 1.00 97.06 117 VAL A C 1
ATOM 917 O O . VAL A 1 117 ? 9.080 -2.697 -3.624 1.00 97.06 117 VAL A O 1
ATOM 920 N N . LEU A 1 118 ? 8.294 -4.790 -3.310 1.00 96.50 118 LEU A N 1
ATOM 921 C CA . LEU A 1 118 ? 9.360 -5.488 -4.019 1.00 96.50 118 LEU A CA 1
ATOM 922 C C . LEU A 1 118 ? 8.803 -6.716 -4.745 1.00 96.50 118 LEU A C 1
ATOM 924 O O . LEU A 1 118 ? 7.925 -7.396 -4.232 1.00 96.50 118 LEU A O 1
ATOM 928 N N . GLY A 1 119 ? 9.342 -7.037 -5.914 1.00 96.25 119 GLY A N 1
ATOM 929 C CA . GLY A 1 119 ? 9.043 -8.258 -6.653 1.00 96.25 119 GLY A CA 1
ATOM 930 C C . GLY A 1 119 ? 8.587 -8.006 -8.086 1.00 96.25 119 GLY A C 1
ATOM 931 O O . GLY A 1 119 ? 8.578 -6.883 -8.591 1.00 96.25 119 GLY A O 1
ATOM 932 N N . ILE A 1 120 ? 8.206 -9.092 -8.749 1.00 95.06 120 ILE A N 1
ATOM 933 C CA . ILE A 1 120 ? 7.668 -9.075 -10.116 1.00 95.06 120 ILE A CA 1
ATOM 934 C C . ILE A 1 120 ? 6.359 -9.855 -10.117 1.00 95.06 120 ILE A C 1
ATOM 936 O O . ILE A 1 120 ? 5.322 -9.298 -10.469 1.00 95.06 120 ILE A O 1
ATOM 940 N N . ASP A 1 121 ? 6.443 -11.119 -9.703 1.00 94.44 121 ASP A N 1
ATOM 941 C CA . ASP A 1 121 ? 5.334 -12.027 -9.434 1.00 94.44 121 ASP A CA 1
ATOM 942 C C . ASP A 1 121 ? 5.849 -13.140 -8.488 1.00 94.44 121 ASP A C 1
ATOM 944 O O . ASP A 1 121 ? 6.651 -13.970 -8.928 1.00 94.44 121 ASP A O 1
ATOM 948 N N . PRO A 1 122 ? 5.513 -13.119 -7.185 1.00 96.12 122 PRO A N 1
ATOM 949 C CA . PRO A 1 122 ? 4.622 -12.156 -6.541 1.00 96.12 122 PRO A CA 1
ATOM 950 C C . PRO A 1 122 ? 5.243 -10.761 -6.332 1.00 96.12 122 PRO A C 1
ATOM 952 O O . PRO A 1 122 ? 6.465 -10.573 -6.378 1.00 96.12 122 PRO A O 1
ATOM 955 N N . LEU A 1 123 ? 4.373 -9.781 -6.086 1.00 97.88 123 LEU A N 1
ATOM 956 C CA . LEU A 1 123 ? 4.689 -8.486 -5.489 1.00 97.88 123 LEU A CA 1
ATOM 957 C C . LEU A 1 123 ? 4.450 -8.552 -3.980 1.00 97.88 123 LEU A C 1
ATOM 959 O O . LEU A 1 123 ? 3.335 -8.793 -3.527 1.00 97.88 123 LEU A O 1
ATOM 963 N N . TRP A 1 124 ? 5.498 -8.298 -3.212 1.00 97.56 124 TRP A N 1
ATOM 964 C CA . TRP A 1 124 ? 5.489 -8.3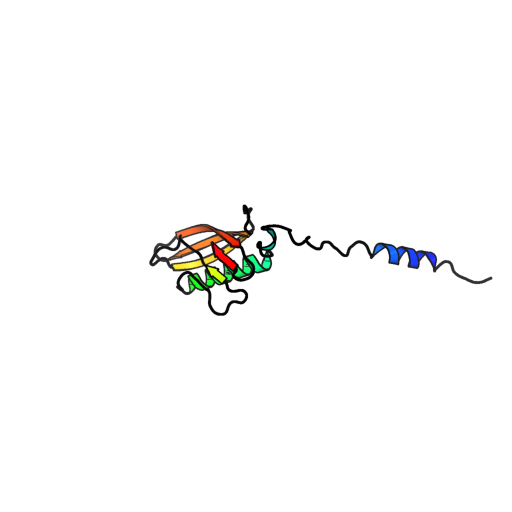02 -1.757 1.00 97.56 124 TRP A CA 1
ATOM 965 C C . TRP A 1 124 ? 5.246 -6.896 -1.223 1.00 97.56 124 TRP A C 1
ATOM 967 O O . TRP A 1 124 ? 5.892 -5.955 -1.688 1.00 97.56 124 TRP A O 1
ATOM 977 N N . VAL A 1 125 ? 4.354 -6.768 -0.244 1.00 96.75 125 VAL A N 1
ATOM 978 C CA . VAL A 1 125 ? 4.099 -5.533 0.510 1.00 96.75 125 VAL A CA 1
ATOM 979 C C . VAL A 1 125 ? 4.530 -5.749 1.951 1.00 96.75 125 VAL A C 1
ATOM 981 O O . VAL A 1 125 ? 4.041 -6.683 2.581 1.00 96.75 125 VAL A O 1
ATOM 984 N N . TYR A 1 126 ? 5.413 -4.887 2.448 1.00 94.50 126 TYR A N 1
ATOM 985 C CA . TYR A 1 126 ? 5.903 -4.871 3.828 1.00 94.50 126 TYR A CA 1
ATOM 986 C C . TYR A 1 126 ? 5.484 -3.594 4.545 1.00 94.50 126 TYR A C 1
ATOM 988 O O . TYR A 1 126 ? 5.477 -2.538 3.862 1.00 94.50 126 TYR A O 1
#

pLDDT: mean 84.41, std 18.04, range [43.53, 98.31]

Foldseek 3Di:
DDDDPPPPVVVVVVVPVPPPPDPPPPCDPDLLVFADDPVVQVVLVVLVVVCQQVVHDFAWDPPDVLIEGEDDPPDDPPKHFPDKDFPAWDDDDRFTKTWMWTAIVPPTDIDTDIWTWTGDRVIYID